Protein AF-A0A821QB11-F1 (afdb_monomer)

pLDDT: mean 77.54, std 17.04, range [35.78, 93.81]

Organism: NCBI:txid392032

Radius of gyration: 18.1 Å; Cα contacts (8 Å, |Δi|>4): 84; chains: 1; bounding box: 39×27×61 Å

InterPro domains:
  IPR051346 OTU Domain-Containing Deubiquitinase [PTHR13367] (1-117)

Solvent-accessible surface area (backbone atoms only — not comparable to full-atom values): 7415 Å² total; per-residue (Å²): 144,80,54,71,66,58,54,54,52,49,48,52,50,51,40,66,73,68,29,53,53,72,68,55,47,49,50,47,55,50,43,38,68,74,72,43,96,64,43,51,71,60,48,49,51,49,42,62,70,74,40,70,88,84,52,59,76,57,65,69,41,63,91,51,58,52,92,84,41,64,64,53,37,65,73,58,45,44,72,60,49,26,64,32,64,62,52,51,49,49,42,39,60,70,71,66,43,67,65,70,51,79,77,52,80,78,60,75,83,68,63,84,73,71,82,73,80,89,81,131

Secondary structure (DSSP, 8-state):
---HHHHHHHHHHHHHHH---HHHHHHHHHHHHHH-S-HHHHHHHHHHHH-GGGS-GGGSSGGG--TT-HHHIIIIIHHHHTT-HHHHHHHIIIIITTTTTTT-TTTSSSSSSTTSS---

Mean predicted aligned error: 10.78 Å

Sequence (120 aa):
FGHPDVALVLTHLSYYYSGLSDLQLSQCFNRLNDEETDPRPIYDQWILYEGEDDLPTCIKQWNGVNLSDFEQRTHYLFPRFRYNMLVINYFLNHFVFPREAKQFPFKLVSSAWDLSSSLR

Foldseek 3Di:
DDDVVVVVVVVLVVCLVQFDDLVLLLVLLVCLVPPDPDSFVLLCVLCVQLPVPPADPLSNTPVSDDSVDPCCSPPHNCVSRRNRSSSSVSSCVPPPPPPPCVVPPPPPVPPPPPPPPPDD

Structure (mmCIF, N/CA/C/O backbone):
data_AF-A0A821QB11-F1
#
_entry.id   AF-A0A821QB11-F1
#
loop_
_atom_site.group_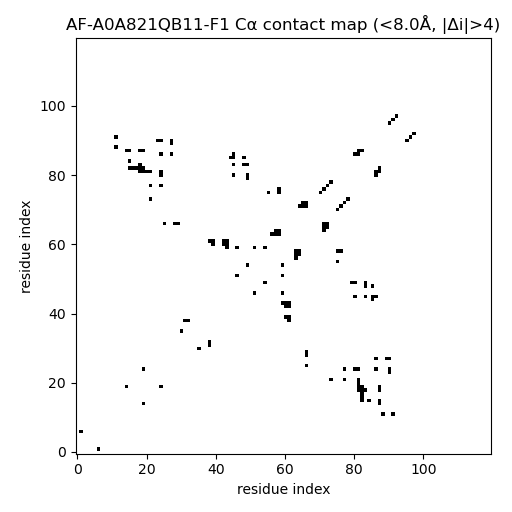PDB
_atom_site.id
_atom_site.type_symbol
_atom_site.label_atom_id
_atom_site.label_alt_id
_atom_site.label_comp_id
_atom_site.label_asym_id
_atom_site.label_entity_id
_atom_site.label_seq_id
_atom_site.pdbx_PDB_ins_code
_atom_site.Cartn_x
_atom_site.Cartn_y
_atom_site.Cartn_z
_atom_site.occupancy
_atom_site.B_iso_or_equiv
_atom_site.auth_seq_id
_atom_site.auth_comp_id
_atom_site.auth_asym_id
_atom_site.auth_atom_id
_atom_site.pdbx_PDB_model_num
ATOM 1 N N . PHE A 1 1 ? 12.222 -14.706 -26.605 1.00 46.66 1 PHE A N 1
ATOM 2 C CA . PHE A 1 1 ? 11.281 -14.335 -25.527 1.00 46.66 1 PHE A CA 1
ATOM 3 C C . PHE A 1 1 ? 12.033 -14.053 -24.228 1.00 46.66 1 PHE A C 1
ATOM 5 O O . PHE A 1 1 ? 11.838 -14.743 -23.242 1.00 46.66 1 PHE A O 1
ATOM 12 N N . GLY A 1 2 ? 12.937 -13.071 -24.233 1.00 46.38 2 GLY A N 1
ATOM 13 C CA . GLY A 1 2 ? 13.868 -12.866 -23.119 1.00 46.38 2 GLY A CA 1
ATOM 14 C C . GLY A 1 2 ? 14.406 -11.445 -23.067 1.00 46.38 2 GLY A C 1
ATOM 15 O O . GLY A 1 2 ? 15.601 -11.259 -22.885 1.00 46.38 2 GLY A O 1
ATOM 16 N N . HIS A 1 3 ? 13.543 -10.453 -23.298 1.00 54.50 3 HIS A N 1
ATOM 17 C CA . HIS A 1 3 ? 13.899 -9.081 -22.959 1.00 54.50 3 HIS A CA 1
ATOM 18 C C . HIS A 1 3 ? 13.558 -8.887 -21.477 1.00 54.50 3 HIS A C 1
ATOM 20 O O . HIS A 1 3 ? 12.394 -9.100 -21.121 1.00 54.50 3 HIS A O 1
ATOM 26 N N . PRO A 1 4 ? 14.518 -8.517 -20.614 1.00 58.44 4 PRO A N 1
ATOM 27 C CA . PRO A 1 4 ? 14.247 -8.240 -19.202 1.00 58.44 4 PRO A CA 1
ATOM 28 C C . PRO A 1 4 ? 13.130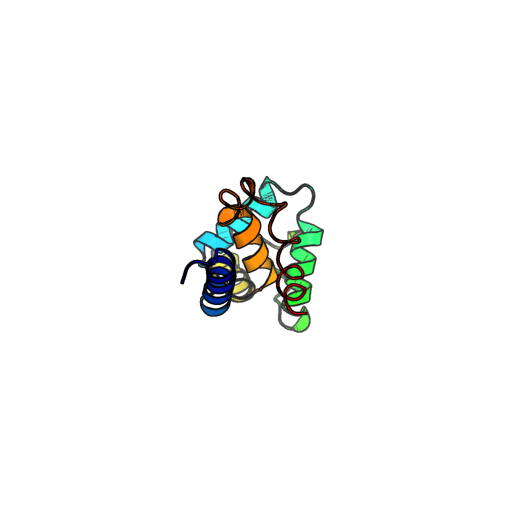 -7.198 -19.040 1.00 58.44 4 PRO A C 1
ATOM 30 O O . PRO A 1 4 ? 12.310 -7.314 -18.139 1.00 58.44 4 PRO A O 1
ATOM 33 N N . ASP A 1 5 ? 12.999 -6.277 -19.995 1.00 56.91 5 ASP A N 1
ATOM 34 C CA . ASP A 1 5 ? 11.916 -5.291 -20.060 1.00 56.91 5 ASP A CA 1
ATOM 35 C C . ASP A 1 5 ? 10.524 -5.907 -20.186 1.00 56.91 5 ASP A C 1
ATOM 37 O O . ASP A 1 5 ? 9.580 -5.447 -19.551 1.00 56.91 5 ASP A O 1
ATOM 41 N N . VAL A 1 6 ? 10.382 -6.991 -20.952 1.00 63.84 6 VAL A N 1
ATOM 42 C CA . VAL A 1 6 ? 9.095 -7.687 -21.079 1.00 63.84 6 VAL A CA 1
ATOM 43 C C . VAL A 1 6 ? 8.742 -8.368 -19.760 1.00 63.84 6 VAL A C 1
ATOM 45 O O . VAL A 1 6 ? 7.591 -8.316 -19.348 1.00 63.84 6 VAL A O 1
ATOM 48 N N . ALA A 1 7 ? 9.717 -8.947 -19.054 1.00 67.75 7 ALA A N 1
ATOM 49 C CA . ALA A 1 7 ? 9.479 -9.533 -17.735 1.00 67.75 7 ALA A CA 1
ATOM 50 C C . ALA A 1 7 ? 9.107 -8.465 -16.687 1.00 67.75 7 ALA A C 1
ATOM 52 O O . ALA A 1 7 ? 8.183 -8.678 -15.903 1.00 67.75 7 ALA A O 1
ATOM 53 N N . LEU A 1 8 ? 9.759 -7.296 -16.713 1.00 68.12 8 LEU A N 1
ATOM 54 C CA . LEU A 1 8 ? 9.440 -6.155 -15.845 1.00 68.12 8 LEU A CA 1
ATOM 55 C C . LEU A 1 8 ? 8.027 -5.612 -16.098 1.00 68.12 8 LEU A C 1
ATOM 57 O O . LEU A 1 8 ? 7.272 -5.384 -15.150 1.00 68.12 8 LEU A O 1
ATOM 61 N N . VAL A 1 9 ? 7.646 -5.432 -17.365 1.00 70.38 9 VAL A N 1
ATOM 62 C CA . VAL A 1 9 ? 6.304 -4.963 -17.743 1.00 70.38 9 VAL A CA 1
ATOM 63 C C . VAL A 1 9 ? 5.245 -6.010 -17.404 1.00 70.38 9 VAL A C 1
ATOM 65 O O . VAL A 1 9 ? 4.211 -5.664 -16.841 1.00 70.38 9 VAL A O 1
ATOM 68 N N . LEU A 1 10 ? 5.501 -7.293 -17.674 1.00 70.69 10 LEU A N 1
ATOM 69 C CA . LEU A 1 10 ? 4.584 -8.375 -17.307 1.00 70.69 10 LEU A CA 1
ATOM 70 C C . LEU A 1 10 ? 4.414 -8.496 -15.791 1.00 70.69 10 LEU A C 1
ATOM 72 O O . LEU A 1 10 ? 3.318 -8.802 -15.338 1.00 70.69 10 LEU A O 1
ATOM 76 N N . THR A 1 11 ? 5.459 -8.216 -15.009 1.00 73.06 11 THR A N 1
ATOM 77 C CA . THR A 1 11 ? 5.375 -8.206 -13.543 1.00 73.06 11 THR A CA 1
ATOM 78 C C . THR A 1 11 ? 4.470 -7.073 -13.071 1.00 73.06 11 THR A C 1
ATOM 80 O O . THR A 1 11 ? 3.519 -7.331 -12.339 1.00 73.06 11 THR A O 1
ATOM 83 N N . HIS A 1 12 ? 4.689 -5.845 -13.552 1.00 69.81 12 HIS A N 1
ATOM 84 C CA . HIS A 1 12 ? 3.793 -4.722 -13.261 1.00 69.81 12 HIS A CA 1
ATOM 85 C C . HIS A 1 12 ? 2.348 -5.034 -13.654 1.00 69.81 12 HIS A C 1
ATOM 87 O O . HIS A 1 12 ? 1.452 -4.904 -12.828 1.00 69.81 12 HIS A O 1
ATOM 93 N N . LEU A 1 13 ? 2.121 -5.510 -14.883 1.00 74.00 13 LEU A N 1
ATOM 94 C CA . LEU A 1 13 ? 0.785 -5.861 -15.362 1.00 74.00 13 LEU A CA 1
ATOM 95 C C . LEU A 1 13 ? 0.149 -6.951 -14.499 1.00 74.00 13 LEU A C 1
ATOM 97 O O . LEU A 1 13 ? -0.992 -6.793 -14.083 1.00 74.00 13 LEU A O 1
ATOM 101 N N . SER A 1 14 ? 0.879 -8.019 -14.175 1.00 76.69 14 SER A N 1
ATOM 102 C CA . SER A 1 14 ? 0.370 -9.088 -13.313 1.00 76.69 14 SER A CA 1
ATOM 103 C C . SER A 1 14 ? -0.100 -8.540 -11.968 1.00 76.69 14 SER A C 1
ATOM 105 O O . SER A 1 14 ? -1.191 -8.896 -11.535 1.00 76.69 14 SER A O 1
ATOM 107 N N . TYR A 1 15 ? 0.680 -7.655 -11.340 1.00 78.19 15 TYR A N 1
ATOM 108 C CA . TYR A 1 15 ? 0.326 -7.061 -10.052 1.00 78.19 15 TYR A CA 1
ATOM 109 C C . TYR A 1 15 ? -0.789 -6.022 -10.147 1.00 78.19 15 TYR A C 1
ATOM 111 O O . TYR A 1 15 ? -1.615 -5.949 -9.244 1.00 78.19 15 TYR A O 1
ATOM 119 N N . TYR A 1 16 ? -0.876 -5.255 -11.233 1.00 77.69 16 TYR A N 1
ATOM 120 C CA . TYR A 1 16 ? -2.015 -4.363 -11.451 1.00 77.69 16 TYR A CA 1
ATOM 121 C C . TYR A 1 16 ? -3.318 -5.140 -11.669 1.00 77.69 16 TYR A C 1
ATOM 123 O O . TYR A 1 16 ? -4.365 -4.702 -11.202 1.00 77.69 16 TYR A O 1
ATOM 131 N N . TYR A 1 17 ? -3.264 -6.307 -12.322 1.00 76.00 17 TYR A N 1
ATOM 132 C CA . TYR A 1 17 ? -4.436 -7.165 -12.506 1.00 76.00 17 TYR A CA 1
ATOM 133 C C . TYR A 1 17 ? -4.808 -7.957 -11.243 1.00 76.00 17 TYR A C 1
ATOM 135 O O . TYR A 1 17 ? -5.994 -8.134 -10.976 1.00 76.00 17 TYR A O 1
ATOM 143 N N . SER A 1 18 ? -3.836 -8.446 -10.464 1.00 83.44 18 SER A N 1
ATOM 144 C CA . SER A 1 18 ? -4.103 -9.236 -9.249 1.00 83.44 18 SER A CA 1
ATOM 145 C C . SER A 1 18 ? -4.304 -8.397 -7.987 1.00 83.44 18 SER A C 1
ATOM 147 O O . SER A 1 18 ? -4.880 -8.881 -7.013 1.00 83.44 18 SER A O 1
ATOM 149 N N . GLY A 1 19 ? -3.784 -7.170 -7.978 1.00 89.12 19 GLY A N 1
ATOM 150 C CA . GLY A 1 19 ? -3.578 -6.385 -6.768 1.00 89.12 19 GLY A CA 1
ATOM 151 C C . GLY A 1 19 ? -2.534 -7.002 -5.830 1.00 89.12 19 GLY A C 1
ATOM 152 O O . GLY A 1 19 ? -1.908 -8.026 -6.131 1.00 89.12 19 GLY A O 1
ATOM 153 N N . LEU A 1 20 ? -2.358 -6.371 -4.670 1.00 91.19 20 LEU A N 1
ATOM 154 C CA . LEU A 1 20 ? -1.522 -6.867 -3.576 1.00 91.19 20 LEU A CA 1
ATOM 155 C C . LEU A 1 20 ? -2.315 -7.741 -2.596 1.00 91.19 20 LEU A C 1
ATOM 157 O O . LEU A 1 20 ? -3.444 -7.433 -2.213 1.00 91.19 20 LEU A O 1
ATOM 161 N N . SER A 1 21 ? -1.691 -8.814 -2.115 1.00 91.75 21 SER A N 1
ATOM 162 C CA . SER A 1 21 ? -2.225 -9.573 -0.978 1.00 91.75 21 SER A CA 1
ATOM 163 C C . SER A 1 21 ? -2.159 -8.767 0.326 1.00 91.75 21 SER A C 1
ATOM 165 O O . SER A 1 21 ? -1.349 -7.852 0.463 1.00 91.75 21 SER A O 1
ATOM 167 N N . ASP A 1 22 ? -2.956 -9.148 1.327 1.00 91.19 22 ASP A N 1
ATOM 168 C CA . ASP A 1 22 ? -2.980 -8.470 2.638 1.00 91.19 22 ASP A CA 1
ATOM 169 C C . ASP A 1 22 ? -1.619 -8.502 3.340 1.00 91.19 22 ASP A C 1
ATOM 171 O O . ASP A 1 22 ? -1.237 -7.559 4.035 1.00 91.19 22 ASP A O 1
ATOM 175 N N . LEU A 1 23 ? -0.847 -9.569 3.115 1.00 90.38 23 LEU A N 1
ATOM 176 C CA . LEU A 1 23 ? 0.520 -9.674 3.609 1.00 90.38 23 LEU A CA 1
ATOM 177 C C . LEU A 1 23 ? 1.437 -8.643 2.937 1.00 90.38 23 LEU A C 1
ATOM 179 O O . LEU A 1 23 ? 2.199 -7.971 3.626 1.00 90.38 23 LEU A O 1
ATOM 183 N N . GLN A 1 24 ? 1.349 -8.494 1.613 1.00 92.38 24 GLN A N 1
ATOM 184 C CA . GLN A 1 24 ? 2.156 -7.531 0.853 1.00 92.38 24 GLN A CA 1
ATOM 185 C C . GLN A 1 24 ? 1.777 -6.087 1.188 1.00 92.38 24 GLN A C 1
ATOM 187 O O . GLN A 1 24 ? 2.656 -5.250 1.365 1.00 92.38 24 GLN A O 1
ATOM 192 N N . LEU A 1 25 ? 0.485 -5.809 1.369 1.00 92.88 25 LEU A N 1
ATOM 193 C CA . LEU A 1 25 ? 0.019 -4.519 1.874 1.00 92.88 25 LEU A CA 1
ATOM 194 C C . LEU A 1 25 ? 0.585 -4.250 3.267 1.00 92.88 25 LEU A C 1
ATOM 196 O O . LEU A 1 25 ? 1.185 -3.203 3.489 1.00 92.88 25 LEU A O 1
ATOM 200 N N . SER A 1 26 ? 0.482 -5.217 4.183 1.00 92.06 26 SER A N 1
ATOM 201 C CA . SER A 1 26 ? 1.066 -5.093 5.525 1.00 92.06 26 SER A CA 1
ATOM 202 C C . SER A 1 26 ? 2.564 -4.774 5.465 1.00 92.06 26 SER A C 1
ATOM 204 O O . SER A 1 26 ? 3.036 -3.924 6.212 1.00 92.06 26 SER A O 1
ATOM 206 N N . GLN A 1 27 ? 3.310 -5.402 4.552 1.00 92.06 27 GLN A N 1
ATOM 207 C CA . GLN A 1 27 ? 4.731 -5.108 4.342 1.00 92.06 27 GLN A CA 1
ATOM 208 C C . GLN A 1 27 ? 4.966 -3.666 3.878 1.00 92.06 27 GLN A C 1
ATOM 210 O O . GLN A 1 27 ? 5.847 -3.003 4.421 1.00 92.06 27 GLN A O 1
ATOM 215 N N . CYS A 1 28 ? 4.176 -3.163 2.924 1.00 93.44 28 CYS A N 1
ATOM 216 C CA . CYS A 1 28 ? 4.262 -1.770 2.479 1.00 93.44 28 CYS A CA 1
ATOM 217 C C . CYS A 1 28 ? 4.012 -0.789 3.621 1.00 93.44 28 CYS A C 1
ATOM 219 O O . CYS A 1 28 ? 4.801 0.129 3.815 1.00 93.44 28 CYS A O 1
ATOM 221 N N . PHE A 1 29 ? 2.941 -1.000 4.385 1.00 92.88 29 PHE A N 1
ATOM 222 C CA . PHE A 1 29 ? 2.557 -0.116 5.480 1.00 92.88 29 PHE A CA 1
ATOM 223 C C . PHE A 1 29 ? 3.557 -0.136 6.642 1.00 92.88 29 PHE A C 1
ATOM 225 O O . PHE A 1 29 ? 3.898 0.921 7.165 1.00 92.88 29 PHE A O 1
ATOM 232 N N . ASN A 1 30 ? 4.068 -1.313 7.014 1.00 92.38 30 ASN A N 1
ATOM 233 C CA . ASN A 1 30 ? 5.097 -1.422 8.050 1.00 92.38 30 ASN A CA 1
ATOM 234 C C . ASN A 1 30 ? 6.394 -0.738 7.609 1.00 92.38 30 ASN A C 1
ATOM 236 O O . ASN A 1 30 ? 6.963 0.038 8.363 1.00 92.38 30 ASN A O 1
ATOM 240 N N . ARG A 1 31 ? 6.827 -0.945 6.358 1.00 93.00 31 ARG A N 1
ATOM 241 C CA . ARG A 1 31 ? 8.004 -0.254 5.820 1.00 93.00 31 ARG A CA 1
ATOM 242 C C . ARG A 1 31 ? 7.818 1.260 5.798 1.00 93.00 31 ARG A C 1
ATOM 244 O O . ARG A 1 31 ? 8.724 1.978 6.196 1.00 93.00 31 ARG A O 1
ATOM 251 N N . LEU A 1 32 ? 6.653 1.730 5.357 1.00 92.50 32 LEU A N 1
ATOM 252 C CA . LEU A 1 32 ? 6.313 3.149 5.356 1.00 92.50 32 LEU A CA 1
ATOM 253 C C . LEU A 1 32 ? 6.422 3.743 6.771 1.00 92.50 32 LEU A C 1
ATOM 255 O O . LEU A 1 32 ? 6.941 4.838 6.932 1.00 92.50 32 LEU A O 1
ATOM 259 N N . ASN A 1 33 ? 5.988 3.006 7.797 1.00 90.75 33 ASN A N 1
ATOM 260 C CA . ASN A 1 33 ? 6.108 3.425 9.194 1.00 90.75 33 ASN A CA 1
ATOM 261 C C . ASN A 1 33 ? 7.551 3.390 9.732 1.00 90.75 33 ASN A C 1
ATOM 263 O O . ASN A 1 33 ? 7.930 4.262 10.511 1.00 90.75 33 ASN A O 1
ATOM 267 N N . ASP A 1 34 ? 8.328 2.375 9.354 1.00 89.25 34 ASP A N 1
ATOM 268 C CA . ASP A 1 34 ? 9.605 2.062 10.002 1.00 89.25 34 ASP A CA 1
ATOM 269 C C . ASP A 1 34 ? 10.827 2.656 9.276 1.00 89.25 34 ASP A C 1
ATOM 271 O O . ASP A 1 34 ? 11.828 2.975 9.919 1.00 89.25 34 ASP A O 1
ATOM 275 N N . GLU A 1 35 ? 10.778 2.783 7.944 1.00 88.75 35 GLU A N 1
ATOM 276 C CA . GLU A 1 35 ? 11.925 3.171 7.107 1.00 88.75 35 GLU A CA 1
ATOM 277 C C . GLU A 1 35 ? 11.826 4.583 6.507 1.00 88.75 35 GLU A C 1
ATOM 279 O O . GLU A 1 35 ? 12.863 5.176 6.199 1.00 88.75 35 GLU A O 1
ATOM 284 N N . GLU A 1 36 ? 10.625 5.136 6.316 1.00 88.75 36 GLU A N 1
ATOM 285 C CA . GLU A 1 36 ? 10.465 6.455 5.690 1.00 88.75 36 GLU A CA 1
ATOM 286 C C . GLU A 1 36 ? 10.594 7.586 6.717 1.00 88.75 36 GLU A C 1
ATOM 288 O O . GLU A 1 36 ? 9.949 7.587 7.763 1.00 88.75 36 GLU A O 1
ATOM 293 N N . THR A 1 37 ? 11.394 8.607 6.391 1.00 87.94 37 THR A N 1
ATOM 294 C CA . THR A 1 37 ? 11.603 9.779 7.263 1.00 87.94 37 THR A CA 1
ATOM 295 C C . THR A 1 37 ? 10.304 10.543 7.537 1.00 87.94 37 THR A C 1
ATOM 297 O O . THR A 1 37 ? 10.121 11.082 8.628 1.00 87.94 37 THR A O 1
ATOM 300 N N . ASP A 1 38 ? 9.416 10.617 6.542 1.00 88.62 38 ASP A N 1
ATOM 301 C CA . ASP A 1 38 ? 8.067 11.156 6.705 1.00 88.62 38 ASP A CA 1
ATOM 302 C C . ASP A 1 38 ? 7.060 10.349 5.864 1.00 88.62 38 ASP A C 1
ATOM 304 O O . ASP A 1 38 ? 7.036 10.493 4.637 1.00 88.62 38 ASP A O 1
ATOM 308 N N . PRO A 1 39 ? 6.214 9.515 6.492 1.00 90.19 39 PRO A N 1
ATOM 309 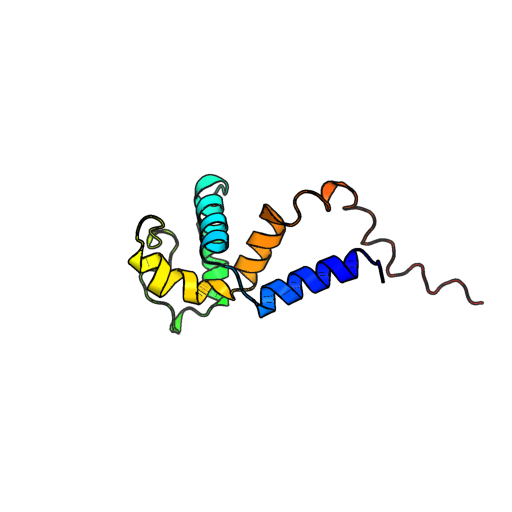C CA . PRO A 1 39 ? 5.238 8.695 5.778 1.00 90.19 39 PRO A CA 1
ATOM 310 C C . PRO A 1 39 ? 4.039 9.488 5.246 1.00 90.19 39 PRO A C 1
ATOM 312 O O . PRO A 1 39 ? 3.370 9.041 4.314 1.00 90.19 39 PRO A O 1
ATOM 315 N N . ARG A 1 40 ? 3.759 10.670 5.811 1.00 91.12 40 ARG A N 1
ATOM 316 C CA . ARG A 1 40 ? 2.574 11.480 5.484 1.00 91.12 40 ARG A CA 1
ATOM 317 C C . ARG A 1 40 ? 2.499 11.879 4.008 1.00 91.12 40 ARG A C 1
ATOM 319 O O . ARG A 1 40 ? 1.498 11.542 3.389 1.00 91.12 40 ARG A O 1
ATOM 326 N N . PRO A 1 41 ? 3.524 12.510 3.397 1.00 91.88 41 PRO A N 1
ATOM 327 C CA . PRO A 1 41 ? 3.436 12.924 1.997 1.00 91.88 41 PRO A CA 1
ATOM 328 C C . PRO A 1 41 ? 3.251 11.747 1.032 1.00 91.88 41 PRO A C 1
ATOM 330 O O . PRO A 1 41 ? 2.582 11.894 0.012 1.00 91.88 41 PRO A O 1
ATOM 333 N N . ILE A 1 42 ? 3.823 10.581 1.344 1.00 91.94 42 ILE A N 1
ATOM 334 C CA . ILE A 1 42 ? 3.673 9.370 0.528 1.00 91.94 42 ILE A CA 1
ATOM 335 C C . ILE A 1 42 ? 2.240 8.843 0.651 1.00 91.94 42 ILE A C 1
ATOM 337 O O . ILE A 1 42 ? 1.591 8.557 -0.354 1.00 91.94 42 ILE A O 1
ATOM 341 N N . TYR A 1 43 ? 1.728 8.758 1.879 1.00 93.00 43 TYR A N 1
ATOM 342 C CA . TYR A 1 43 ? 0.371 8.297 2.137 1.00 93.00 43 TYR A CA 1
ATOM 343 C C . TYR A 1 43 ? -0.691 9.235 1.548 1.00 93.00 43 TYR A C 1
ATOM 345 O O . TYR A 1 43 ? -1.647 8.769 0.932 1.00 93.00 43 TYR A O 1
ATOM 353 N N . ASP A 1 44 ? -0.498 10.550 1.659 1.00 91.69 44 ASP A N 1
ATOM 354 C CA . ASP A 1 44 ? -1.406 11.554 1.098 1.00 91.69 44 ASP A CA 1
ATOM 355 C C . ASP A 1 44 ? -1.511 11.414 -0.430 1.00 91.69 44 ASP A C 1
ATOM 357 O O . ASP A 1 44 ? -2.598 11.533 -0.993 1.00 91.69 44 ASP A O 1
ATOM 361 N N . GLN A 1 45 ? -0.414 11.070 -1.119 1.00 92.44 45 GLN A N 1
ATOM 362 C CA . GLN A 1 45 ? -0.459 10.746 -2.551 1.00 92.44 45 GLN A CA 1
ATOM 363 C C . GLN A 1 45 ? -1.298 9.498 -2.841 1.00 92.44 45 GLN A C 1
ATOM 365 O O . GLN A 1 45 ? -2.033 9.476 -3.829 1.00 92.44 45 GLN A O 1
ATOM 370 N N . TRP A 1 46 ? -1.211 8.465 -1.998 1.00 93.81 46 TRP A N 1
ATOM 371 C CA . TRP A 1 46 ? -2.027 7.260 -2.159 1.00 93.81 46 TRP A CA 1
ATOM 372 C C . TRP A 1 46 ? -3.517 7.569 -1.985 1.00 93.81 46 TRP A C 1
ATOM 374 O O . TRP A 1 46 ? -4.328 7.085 -2.773 1.00 93.81 46 TRP A O 1
ATOM 384 N N . ILE A 1 47 ? -3.863 8.414 -1.010 1.00 91.69 47 ILE A N 1
ATOM 385 C CA . ILE A 1 47 ? -5.234 8.879 -0.754 1.00 91.69 47 ILE A CA 1
ATOM 386 C C . ILE A 1 47 ? -5.772 9.725 -1.910 1.00 91.69 47 ILE A C 1
ATOM 388 O O . ILE A 1 47 ? -6.876 9.469 -2.392 1.00 91.69 47 ILE A O 1
ATOM 392 N N . LEU A 1 48 ? -4.982 10.682 -2.404 1.00 90.06 48 LEU A N 1
ATOM 393 C CA . LEU A 1 48 ? -5.344 11.508 -3.560 1.00 90.06 48 LEU A CA 1
ATOM 394 C C . LEU A 1 48 ? -5.632 10.660 -4.806 1.00 90.06 48 LEU A C 1
ATOM 396 O O . LEU A 1 48 ? -6.518 11.005 -5.585 1.00 90.06 48 LEU A O 1
ATOM 400 N N . TYR A 1 49 ? -4.907 9.553 -4.991 1.00 89.44 49 TYR A N 1
ATOM 401 C CA . TYR A 1 49 ? -5.118 8.635 -6.111 1.00 89.44 49 TYR A CA 1
ATOM 402 C C . TYR A 1 49 ? -6.429 7.839 -6.003 1.00 89.44 49 TYR A C 1
ATOM 404 O O . TYR A 1 49 ? -7.107 7.658 -7.010 1.00 89.44 49 TYR A O 1
ATOM 412 N N . GLU A 1 50 ? -6.800 7.381 -4.802 1.00 86.31 50 GLU A N 1
ATOM 413 C CA . GLU A 1 50 ? -8.072 6.672 -4.570 1.00 86.31 50 GLU A CA 1
ATOM 414 C C . GLU A 1 50 ? -9.302 7.584 -4.716 1.00 86.31 50 GLU A C 1
ATOM 416 O O . GLU A 1 50 ? -10.391 7.110 -5.037 1.00 86.31 50 GLU A O 1
ATOM 421 N N . GLY A 1 51 ? -9.134 8.888 -4.487 1.00 83.56 51 GLY A N 1
ATOM 422 C CA . GLY A 1 51 ? -10.223 9.858 -4.450 1.00 83.56 51 GLY A CA 1
ATOM 423 C C . GLY A 1 51 ? -10.797 10.011 -3.039 1.00 83.56 51 GLY A C 1
ATOM 424 O O . GLY A 1 51 ? -11.368 9.088 -2.459 1.00 83.56 51 GLY A O 1
ATOM 425 N N . GLU A 1 52 ? -10.666 11.213 -2.478 1.00 75.38 52 GLU A N 1
ATOM 426 C CA . GLU A 1 52 ? -10.995 11.504 -1.075 1.00 75.38 52 GLU A CA 1
ATOM 427 C C . GLU A 1 52 ? -12.479 11.353 -0.707 1.00 75.38 52 GLU A C 1
ATOM 429 O O . GLU A 1 52 ? -12.801 11.163 0.471 1.00 75.38 52 GLU A O 1
ATOM 434 N N . ASP A 1 53 ? -13.386 11.454 -1.679 1.00 76.25 53 ASP A N 1
ATOM 435 C CA . ASP A 1 53 ? -14.829 11.545 -1.430 1.00 76.25 53 ASP A CA 1
ATOM 436 C C . ASP A 1 53 ? -15.450 10.232 -0.926 1.00 76.25 53 ASP A C 1
ATOM 438 O O . ASP A 1 53 ? -16.414 10.272 -0.163 1.00 76.25 53 ASP A O 1
ATOM 442 N N . ASP A 1 54 ? -14.876 9.077 -1.279 1.00 79.88 54 ASP A N 1
ATOM 443 C CA . ASP A 1 54 ? -15.421 7.750 -0.937 1.00 79.88 54 ASP A CA 1
ATOM 444 C C . ASP A 1 54 ? -14.619 7.021 0.164 1.00 79.88 54 ASP A C 1
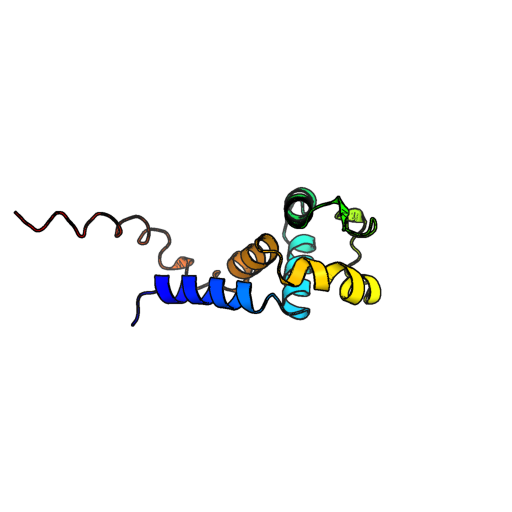ATOM 446 O O . ASP A 1 54 ? -14.891 5.869 0.518 1.00 79.88 54 ASP A O 1
ATOM 450 N N . LEU A 1 55 ? -13.611 7.689 0.733 1.00 83.56 55 LEU A N 1
ATOM 451 C CA . LEU A 1 55 ? -12.762 7.117 1.776 1.00 83.56 55 LEU A CA 1
ATOM 452 C C . LEU A 1 55 ? -13.320 7.413 3.176 1.00 83.56 55 LEU A C 1
ATOM 454 O O . LEU A 1 55 ? -13.644 8.563 3.489 1.00 83.56 55 LEU A O 1
ATOM 458 N N . PRO A 1 56 ? -13.383 6.415 4.073 1.00 83.69 56 PRO A N 1
ATOM 459 C CA . PRO A 1 56 ? -13.775 6.644 5.453 1.00 83.69 56 PRO A CA 1
ATOM 460 C C . PRO A 1 56 ? -12.758 7.542 6.165 1.00 83.69 56 PRO A C 1
ATOM 462 O O . PRO A 1 56 ? -11.546 7.402 6.004 1.00 83.69 56 PRO A O 1
ATOM 465 N N . THR A 1 57 ? -13.248 8.455 7.005 1.00 83.88 57 THR A N 1
ATOM 466 C CA . THR A 1 57 ? -12.426 9.471 7.688 1.00 83.88 57 THR A CA 1
ATOM 467 C C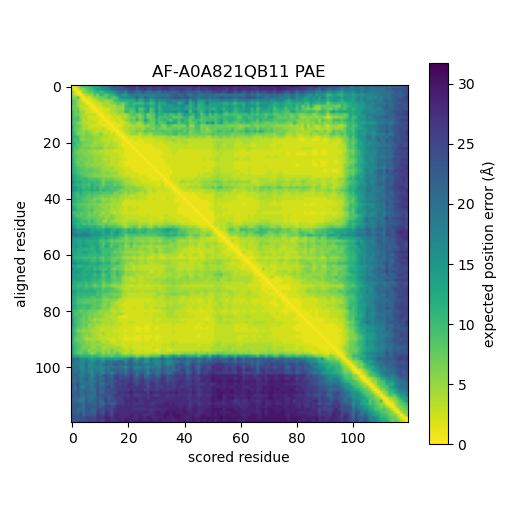 . THR A 1 57 ? -11.281 8.869 8.506 1.00 83.88 57 THR A C 1
ATOM 469 O O . THR A 1 57 ? -10.238 9.497 8.653 1.00 83.88 57 THR A O 1
ATOM 472 N N . CYS A 1 58 ? -11.444 7.635 8.995 1.00 83.44 58 CYS A N 1
ATOM 473 C CA . CYS A 1 58 ? -10.430 6.926 9.772 1.00 83.44 58 CYS A CA 1
ATOM 474 C C . CYS A 1 58 ? -9.168 6.559 8.975 1.00 83.44 58 CYS A C 1
ATOM 476 O O . CYS A 1 58 ? -8.142 6.316 9.595 1.00 83.44 58 CYS A O 1
ATOM 478 N N . ILE A 1 59 ? -9.216 6.548 7.638 1.00 86.62 59 ILE A N 1
ATOM 479 C CA . ILE A 1 59 ? -8.048 6.257 6.793 1.00 86.62 59 ILE A CA 1
ATOM 480 C C . ILE A 1 59 ? -7.630 7.443 5.923 1.00 86.62 59 ILE A C 1
ATOM 482 O O . ILE A 1 59 ? -6.658 7.325 5.194 1.00 86.62 59 ILE A O 1
ATOM 486 N N . LYS A 1 60 ? -8.307 8.598 5.986 1.00 87.69 60 LYS A N 1
ATOM 487 C CA . LYS A 1 60 ? -7.967 9.763 5.141 1.00 87.69 60 LYS A CA 1
ATOM 488 C C . LYS A 1 60 ? -6.600 10.372 5.442 1.00 87.69 60 LYS A C 1
ATOM 490 O O . LYS A 1 60 ? -6.038 11.053 4.599 1.00 87.69 60 LYS A O 1
ATOM 495 N N . GLN A 1 61 ? -6.092 10.165 6.650 1.00 87.81 61 GLN A N 1
ATOM 496 C CA . GLN A 1 61 ? -4.820 10.715 7.101 1.00 87.81 61 GLN A CA 1
ATOM 497 C C . GLN A 1 61 ? -3.980 9.610 7.715 1.00 87.81 61 GLN A C 1
ATOM 499 O O . GLN A 1 61 ? -4.515 8.744 8.408 1.00 87.81 61 GLN A O 1
ATOM 504 N N . TRP A 1 62 ? -2.661 9.704 7.543 1.00 89.31 62 TRP A N 1
ATOM 505 C CA . TRP A 1 62 ? -1.720 8.737 8.107 1.00 89.31 62 TRP A CA 1
ATOM 506 C C . TRP A 1 62 ? -1.911 8.536 9.618 1.00 89.31 62 TRP A C 1
ATOM 508 O O . TRP A 1 62 ? -1.938 7.411 10.096 1.00 89.31 62 TRP A O 1
ATOM 518 N N . ASN A 1 63 ? -2.154 9.617 10.366 1.00 86.38 63 ASN A N 1
ATOM 519 C CA . ASN A 1 63 ? -2.360 9.560 11.819 1.00 86.38 63 ASN A CA 1
ATOM 520 C C . ASN A 1 63 ? -3.599 8.750 12.250 1.00 86.38 63 ASN A C 1
ATOM 522 O O . ASN A 1 63 ? -3.689 8.358 13.411 1.00 86.38 63 ASN A O 1
ATOM 526 N N . GLY A 1 64 ? -4.572 8.546 11.356 1.00 83.69 64 GLY A N 1
ATOM 527 C CA . GLY A 1 64 ? -5.753 7.718 11.616 1.00 83.69 64 GLY A CA 1
ATOM 528 C C . GLY A 1 64 ? -5.525 6.231 11.339 1.00 83.69 64 GLY A C 1
ATOM 529 O O . GLY A 1 64 ? -6.307 5.393 11.794 1.00 83.69 64 GLY A O 1
ATOM 530 N N . VAL A 1 65 ? -4.452 5.893 10.618 1.00 88.25 65 VAL A N 1
ATOM 531 C CA . VAL A 1 65 ? -4.111 4.517 10.268 1.00 88.25 65 VAL A CA 1
ATOM 532 C C . VAL A 1 65 ? -3.504 3.822 11.481 1.00 88.25 65 VAL A C 1
ATOM 534 O O . VAL A 1 65 ? -2.444 4.189 11.981 1.00 88.25 65 VAL A O 1
ATOM 537 N N . ASN A 1 66 ? -4.170 2.769 11.938 1.00 87.56 66 ASN A N 1
ATOM 538 C CA . ASN A 1 66 ? -3.716 1.897 13.003 1.00 87.56 66 ASN A CA 1
ATOM 539 C C . ASN A 1 66 ? -3.416 0.504 12.440 1.00 87.56 66 ASN A C 1
ATOM 541 O O . ASN A 1 66 ? -4.297 -0.339 12.281 1.00 87.56 66 ASN A O 1
ATOM 545 N N . LEU A 1 67 ? -2.133 0.229 12.198 1.00 82.94 67 LEU A N 1
ATOM 546 C CA . LEU A 1 67 ? -1.677 -1.059 11.663 1.00 82.94 67 LEU A CA 1
ATOM 547 C C . LEU A 1 67 ? -1.847 -2.234 12.641 1.00 82.94 67 LEU A C 1
ATOM 549 O O . LEU A 1 67 ? -1.741 -3.390 12.232 1.00 82.94 67 LEU A O 1
ATOM 553 N N . SER A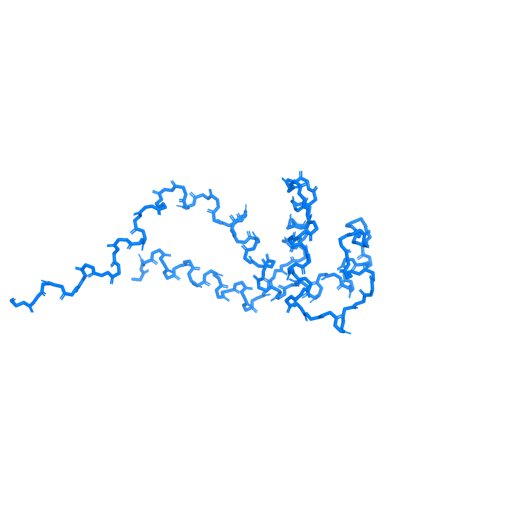 1 68 ? -2.131 -1.967 13.918 1.00 86.50 68 SER A N 1
ATOM 554 C CA . SER A 1 68 ? -2.448 -3.010 14.903 1.00 86.50 68 SER A CA 1
ATOM 555 C C . SER A 1 68 ? -3.926 -3.401 14.877 1.00 86.50 68 SER A C 1
ATOM 557 O O . SER A 1 68 ? -4.274 -4.515 15.270 1.00 86.50 68 SER A O 1
ATOM 559 N N . ASP A 1 69 ? -4.797 -2.521 14.380 1.00 89.81 69 ASP A N 1
ATOM 560 C CA . ASP A 1 69 ? -6.231 -2.767 14.296 1.00 89.81 69 ASP A CA 1
ATOM 561 C C . ASP A 1 69 ? -6.533 -3.721 13.131 1.00 89.81 69 ASP A C 1
ATOM 563 O O . ASP A 1 69 ? -6.301 -3.430 11.955 1.00 89.81 69 ASP A O 1
ATOM 567 N N . PHE A 1 70 ? -6.995 -4.927 13.457 1.00 87.00 70 PHE A N 1
ATOM 568 C CA . PHE A 1 70 ? -7.338 -5.933 12.457 1.00 87.00 70 PHE A CA 1
ATOM 569 C C . PHE A 1 70 ? -8.598 -5.563 11.665 1.00 87.00 70 PHE A C 1
ATOM 571 O O . PHE A 1 70 ? -8.654 -5.822 10.461 1.00 87.00 70 PHE A O 1
ATOM 578 N N . GLU A 1 71 ? -9.587 -4.950 12.315 1.00 87.12 71 GLU A N 1
ATOM 579 C CA . GLU A 1 71 ? -10.848 -4.581 11.679 1.00 87.12 71 GLU A CA 1
ATOM 580 C C . GLU A 1 71 ? -10.618 -3.426 10.703 1.00 87.12 71 GLU A C 1
ATOM 582 O O . GLU A 1 71 ? -11.020 -3.514 9.539 1.00 87.12 71 GLU A O 1
ATOM 587 N N . GLN A 1 72 ? -9.868 -2.400 11.126 1.00 88.12 72 GLN A N 1
ATOM 588 C CA . GLN A 1 72 ? -9.525 -1.275 10.257 1.00 88.12 72 GLN A CA 1
ATOM 589 C C . GLN A 1 72 ? -8.776 -1.737 9.001 1.00 88.12 72 GLN A C 1
ATOM 591 O O . GLN A 1 72 ? -9.131 -1.363 7.878 1.00 88.12 72 GLN A O 1
ATOM 596 N N . ARG A 1 73 ? -7.764 -2.593 9.188 1.00 89.56 73 ARG A N 1
ATOM 597 C CA . ARG A 1 73 ? -6.963 -3.134 8.086 1.00 89.56 73 ARG A CA 1
ATOM 598 C C . ARG A 1 73 ? -7.798 -3.946 7.110 1.00 89.56 73 ARG A C 1
ATOM 600 O O . ARG A 1 73 ? -7.741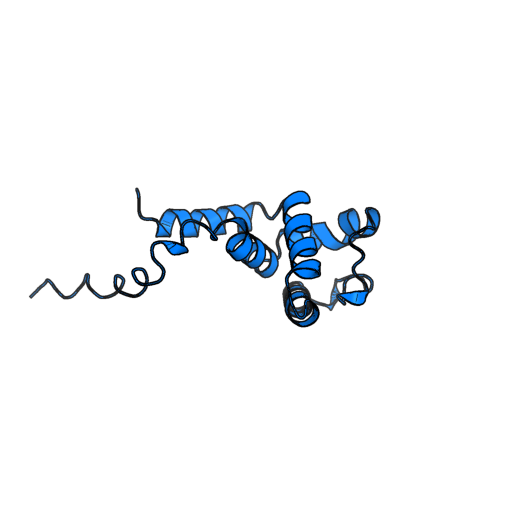 -3.693 5.912 1.00 89.56 73 ARG A O 1
ATOM 607 N N . THR A 1 74 ? -8.579 -4.894 7.617 1.00 85.00 74 THR A N 1
ATOM 608 C CA . THR A 1 74 ? -9.271 -5.879 6.776 1.00 85.00 74 THR A CA 1
ATOM 609 C C . THR A 1 74 ? -10.493 -5.289 6.076 1.00 85.00 74 THR A C 1
ATOM 611 O O . THR A 1 74 ? -10.774 -5.657 4.938 1.00 85.00 74 THR A O 1
ATOM 614 N N . HIS A 1 75 ? -11.213 -4.365 6.720 1.00 86.88 75 HIS A N 1
ATOM 615 C CA . HIS A 1 75 ? -12.480 -3.852 6.191 1.00 86.88 75 HIS A CA 1
ATOM 616 C C . HIS A 1 75 ? -12.370 -2.511 5.468 1.00 86.88 75 HIS A C 1
ATOM 618 O O . HIS A 1 75 ? -13.163 -2.259 4.563 1.00 86.88 75 HIS A O 1
ATOM 624 N N . TYR A 1 76 ? -11.402 -1.662 5.825 1.00 87.56 76 TYR A N 1
ATOM 625 C CA . TYR A 1 76 ? -11.333 -0.297 5.294 1.00 87.56 76 TYR A CA 1
ATOM 626 C C . TYR A 1 76 ? -10.036 -0.021 4.535 1.00 87.56 76 TYR A C 1
ATOM 628 O O . TYR A 1 76 ? -10.084 0.542 3.445 1.00 87.56 76 TYR A O 1
ATOM 636 N N . LEU A 1 77 ? -8.889 -0.440 5.074 1.00 90.06 77 LEU A N 1
ATOM 637 C CA . LEU A 1 77 ? -7.584 -0.114 4.500 1.00 90.06 77 LEU A CA 1
ATOM 638 C C . LEU A 1 77 ? -7.252 -1.017 3.300 1.00 90.06 77 LEU A C 1
ATOM 640 O O . LEU A 1 77 ? -7.159 -0.558 2.164 1.00 90.06 77 LEU A O 1
ATOM 644 N N . PHE A 1 78 ? -7.099 -2.322 3.520 1.00 91.81 78 PHE A N 1
ATOM 645 C CA . PHE A 1 78 ? -6.593 -3.241 2.499 1.00 91.81 78 PHE A CA 1
ATOM 646 C C . PHE A 1 78 ? -7.487 -3.368 1.264 1.00 91.81 78 PHE A C 1
ATOM 648 O O . PHE A 1 78 ? -6.937 -3.351 0.163 1.00 91.81 78 PHE A O 1
ATOM 655 N N . PRO A 1 79 ? -8.829 -3.425 1.375 1.00 90.44 79 PRO A N 1
ATOM 656 C CA . PRO A 1 79 ? -9.687 -3.498 0.196 1.00 90.44 79 PRO A CA 1
ATOM 657 C C . PRO A 1 79 ? -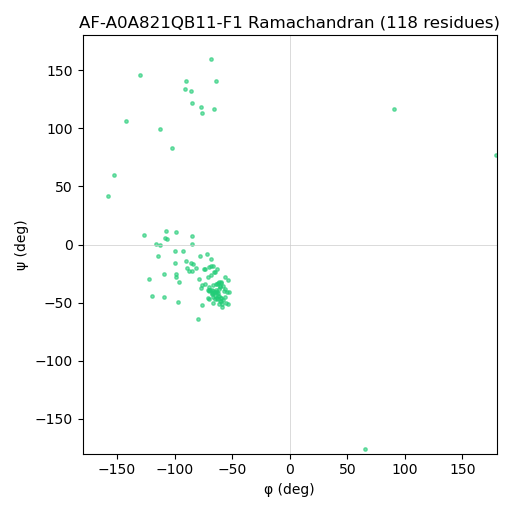9.528 -2.302 -0.749 1.00 90.44 79 PRO A C 1
ATOM 659 O O . PRO A 1 79 ? -9.630 -2.481 -1.959 1.00 90.44 79 PRO A O 1
ATOM 662 N N . ARG A 1 80 ? -9.253 -1.107 -0.205 1.00 89.69 80 ARG A N 1
ATOM 663 C CA . ARG A 1 80 ? -9.031 0.118 -0.986 1.00 89.69 80 ARG A CA 1
ATOM 664 C C . ARG A 1 80 ? -7.641 0.118 -1.616 1.00 89.69 80 ARG A C 1
ATOM 666 O O . ARG A 1 80 ? -7.495 0.185 -2.828 1.00 89.69 80 ARG A O 1
ATOM 673 N N . PHE A 1 81 ? -6.605 -0.102 -0.810 1.00 91.19 81 PHE A N 1
ATOM 674 C CA . PHE A 1 81 ? -5.224 0.002 -1.286 1.00 91.19 81 PHE A CA 1
ATOM 675 C C . PHE A 1 81 ? -4.723 -1.198 -2.103 1.00 91.19 81 PHE A C 1
ATOM 677 O O . PHE A 1 81 ? -3.667 -1.105 -2.726 1.00 91.19 81 PHE A O 1
ATOM 684 N N . ARG A 1 82 ? -5.463 -2.315 -2.152 1.00 92.94 82 ARG A N 1
ATOM 685 C CA . ARG A 1 82 ? -5.076 -3.530 -2.894 1.00 92.94 82 ARG A CA 1
ATOM 686 C C . ARG A 1 82 ? -4.799 -3.278 -4.374 1.00 92.94 82 ARG A C 1
ATOM 688 O O . ARG A 1 82 ? -3.878 -3.891 -4.911 1.00 92.94 82 ARG A O 1
ATOM 695 N N . TYR A 1 83 ? -5.579 -2.410 -5.011 1.00 89.50 83 TYR A N 1
ATOM 696 C CA . TYR A 1 83 ? -5.445 -2.083 -6.435 1.00 89.50 83 TYR A CA 1
ATOM 697 C C . TYR A 1 83 ? -4.880 -0.681 -6.676 1.00 89.50 83 TYR A C 1
ATOM 699 O O . TYR A 1 83 ? -4.771 -0.246 -7.822 1.00 89.50 83 TYR A O 1
ATOM 707 N N . ASN A 1 84 ? -4.483 0.015 -5.611 1.00 91.56 84 ASN A N 1
ATOM 708 C CA . ASN A 1 84 ? -3.885 1.330 -5.728 1.00 91.56 84 ASN A CA 1
ATOM 709 C C . ASN A 1 84 ? -2.534 1.214 -6.442 1.00 91.56 84 ASN A C 1
ATOM 711 O O . ASN A 1 84 ? -1.591 0.593 -5.939 1.00 91.56 84 ASN A O 1
ATOM 715 N N . MET A 1 85 ? -2.428 1.827 -7.622 1.00 88.69 85 MET A N 1
ATOM 716 C CA . MET A 1 85 ? -1.226 1.712 -8.446 1.00 88.69 85 MET A CA 1
ATOM 717 C C . MET A 1 85 ? 0.014 2.276 -7.749 1.00 88.69 85 MET A C 1
ATOM 719 O O . MET A 1 85 ? 1.107 1.751 -7.954 1.00 88.69 85 MET A O 1
ATOM 723 N N . LEU A 1 86 ? -0.129 3.310 -6.915 1.00 92.38 86 LEU A N 1
ATOM 724 C CA . LEU A 1 86 ? 0.997 3.895 -6.186 1.00 92.38 86 LEU 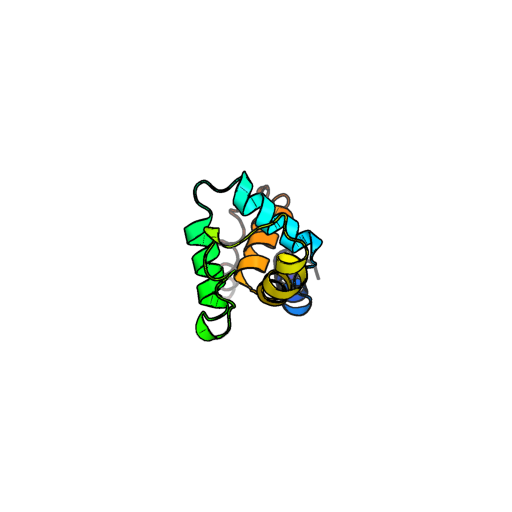A CA 1
ATOM 725 C C . LEU A 1 86 ? 1.507 2.951 -5.094 1.00 92.38 86 LEU A C 1
ATOM 727 O O . LEU A 1 86 ? 2.719 2.799 -4.952 1.00 92.38 86 LEU A O 1
ATOM 731 N N . VAL A 1 87 ? 0.610 2.252 -4.394 1.00 92.88 87 VAL A N 1
ATOM 732 C CA . VAL A 1 87 ? 0.987 1.226 -3.406 1.00 92.88 87 VAL A CA 1
ATOM 733 C C . VAL A 1 87 ? 1.633 0.023 -4.087 1.00 92.88 87 VAL A C 1
ATOM 735 O O . VAL A 1 87 ? 2.660 -0.470 -3.623 1.00 92.88 87 VAL A O 1
ATOM 738 N N . ILE A 1 88 ? 1.092 -0.421 -5.225 1.00 90.12 88 ILE A N 1
ATOM 739 C CA . ILE A 1 88 ? 1.694 -1.490 -6.032 1.00 90.12 88 ILE A CA 1
ATOM 740 C C . ILE A 1 88 ? 3.101 -1.088 -6.490 1.00 90.12 88 ILE A C 1
ATOM 742 O O . ILE A 1 88 ? 4.041 -1.864 -6.339 1.00 90.12 88 ILE A O 1
ATOM 746 N N . ASN A 1 89 ? 3.279 0.138 -6.986 1.00 87.88 89 ASN A N 1
ATOM 747 C CA . ASN A 1 89 ? 4.589 0.647 -7.395 1.00 87.88 89 ASN A CA 1
ATOM 748 C C . ASN A 1 89 ? 5.564 0.724 -6.225 1.00 87.88 89 ASN A C 1
ATOM 750 O O . ASN A 1 89 ? 6.726 0.346 -6.371 1.00 87.88 89 ASN A O 1
ATOM 754 N N . TYR A 1 90 ? 5.095 1.172 -5.060 1.00 90.50 90 TYR A N 1
ATOM 755 C CA . TYR A 1 90 ? 5.886 1.168 -3.837 1.00 90.50 90 TYR A CA 1
ATOM 756 C C . TYR A 1 90 ? 6.329 -0.262 -3.492 1.00 90.50 90 TYR A C 1
ATOM 758 O O . TYR A 1 90 ? 7.523 -0.523 -3.361 1.00 90.50 90 TYR A O 1
ATOM 766 N N . PHE A 1 91 ? 5.406 -1.227 -3.457 1.00 90.19 91 PHE A N 1
ATOM 767 C CA . PHE A 1 91 ? 5.737 -2.633 -3.217 1.00 90.19 91 PHE A CA 1
ATOM 768 C C . PHE A 1 91 ? 6.804 -3.152 -4.189 1.00 90.19 91 PHE A C 1
ATOM 770 O O . PHE A 1 91 ? 7.822 -3.713 -3.779 1.00 90.19 91 PHE A O 1
ATOM 777 N N . LEU A 1 92 ? 6.590 -2.935 -5.484 1.00 85.75 92 LEU A N 1
ATOM 778 C CA . LEU A 1 92 ? 7.478 -3.427 -6.523 1.00 85.75 92 LEU A CA 1
ATOM 779 C C . LEU A 1 92 ? 8.880 -2.818 -6.414 1.00 85.75 92 LEU A C 1
ATOM 781 O O . LEU A 1 92 ? 9.860 -3.558 -6.408 1.00 85.75 92 LEU A O 1
ATOM 785 N N . ASN A 1 93 ? 8.992 -1.500 -6.244 1.00 85.50 93 ASN A N 1
ATOM 786 C CA . ASN A 1 93 ? 10.283 -0.813 -6.132 1.00 85.50 93 ASN A CA 1
ATOM 787 C C . ASN A 1 93 ? 11.078 -1.226 -4.886 1.00 85.50 93 ASN A C 1
ATOM 789 O O . ASN A 1 93 ? 12.306 -1.302 -4.926 1.00 85.50 93 ASN A O 1
ATOM 793 N N . HIS A 1 94 ? 10.384 -1.509 -3.786 1.00 84.94 94 HIS A N 1
ATOM 794 C CA . HIS A 1 94 ? 11.003 -1.710 -2.480 1.00 84.94 94 HIS A CA 1
ATOM 795 C C . HIS A 1 94 ? 11.214 -3.181 -2.098 1.00 84.94 94 HIS A C 1
ATOM 797 O O . HIS A 1 94 ? 12.125 -3.475 -1.320 1.00 84.94 94 HIS A O 1
ATOM 803 N N . PHE A 1 95 ? 10.421 -4.106 -2.646 1.00 84.00 95 PHE A N 1
ATOM 804 C CA . PHE A 1 95 ? 10.461 -5.529 -2.287 1.00 84.00 95 PHE A CA 1
ATOM 805 C C . PHE A 1 95 ? 10.737 -6.463 -3.469 1.00 84.00 95 PHE A C 1
ATOM 807 O O . PHE A 1 95 ? 11.342 -7.513 -3.260 1.00 84.00 95 PHE A O 1
ATOM 814 N N . VAL A 1 96 ? 10.343 -6.098 -4.695 1.00 78.81 96 VAL A N 1
ATOM 815 C CA . VAL A 1 96 ? 10.519 -6.956 -5.885 1.00 78.81 96 VAL A CA 1
ATOM 816 C C . VAL A 1 96 ? 11.771 -6.583 -6.678 1.00 78.81 96 VAL A C 1
ATOM 818 O O . VAL A 1 96 ? 12.608 -7.440 -6.934 1.00 78.81 96 VAL A O 1
ATOM 821 N N . PHE A 1 97 ? 11.967 -5.302 -6.987 1.00 72.81 97 PHE A N 1
ATOM 822 C CA . PHE A 1 97 ? 13.114 -4.801 -7.745 1.00 72.81 97 PHE A CA 1
ATOM 823 C C . PHE A 1 97 ? 14.432 -4.476 -6.991 1.00 72.81 97 PHE A C 1
ATOM 825 O O . PHE A 1 97 ? 15.358 -3.998 -7.656 1.00 72.81 97 PHE A O 1
ATOM 832 N N . PRO A 1 98 ? 14.662 -4.759 -5.684 1.00 53.25 98 PRO A N 1
ATOM 833 C CA . PRO A 1 98 ? 15.934 -4.392 -5.045 1.00 53.25 98 PRO A CA 1
ATOM 834 C C . PRO A 1 98 ? 17.156 -5.225 -5.467 1.00 53.25 98 PRO A C 1
ATOM 836 O O . PRO A 1 98 ? 18.274 -4.895 -5.054 1.00 53.25 98 PRO A O 1
ATOM 839 N N . ARG A 1 99 ? 16.989 -6.315 -6.235 1.00 49.22 99 ARG A N 1
ATOM 840 C CA . ARG A 1 99 ? 18.094 -7.221 -6.604 1.00 49.22 99 ARG A CA 1
ATOM 841 C C . ARG A 1 99 ? 18.514 -7.150 -8.070 1.00 49.22 99 ARG A C 1
ATOM 843 O O . ARG A 1 99 ? 19.715 -7.047 -8.307 1.00 49.22 99 ARG A O 1
ATOM 850 N N . GLU A 1 100 ? 17.606 -7.131 -9.043 1.00 48.50 100 GLU A N 1
ATOM 851 C CA . GLU A 1 100 ? 18.008 -7.071 -10.460 1.00 48.50 100 GLU A CA 1
ATOM 852 C C . GLU A 1 100 ? 18.408 -5.657 -10.925 1.00 48.50 100 GLU A C 1
ATOM 854 O O . GLU A 1 100 ? 19.294 -5.508 -11.770 1.00 48.50 100 GLU A O 1
ATOM 859 N N . ALA A 1 101 ? 17.838 -4.597 -10.336 1.00 49.75 101 ALA A N 1
ATOM 860 C CA . ALA A 1 101 ? 18.098 -3.214 -10.756 1.00 49.75 101 ALA A CA 1
ATOM 861 C C . ALA A 1 101 ? 19.485 -2.680 -10.346 1.00 49.75 101 ALA A C 1
ATOM 863 O O . ALA A 1 101 ? 20.000 -1.760 -10.980 1.00 49.75 101 ALA A O 1
ATOM 864 N N . LYS A 1 102 ? 20.145 -3.278 -9.341 1.00 48.94 102 LYS A N 1
ATOM 865 C CA . LYS A 1 102 ? 21.535 -2.925 -8.991 1.00 48.94 102 LYS A CA 1
ATOM 866 C C . LYS A 1 102 ? 22.545 -3.347 -10.055 1.00 48.94 102 LYS A C 1
ATOM 868 O O . LYS A 1 102 ? 23.652 -2.816 -10.058 1.00 48.94 102 LYS A O 1
ATOM 873 N N . GLN A 1 103 ? 22.191 -4.267 -10.956 1.00 46.31 103 GLN A N 1
ATOM 874 C CA . GLN A 1 103 ? 23.132 -4.729 -11.970 1.00 46.31 103 GLN A CA 1
ATOM 875 C C . GLN A 1 103 ? 23.101 -3.885 -13.253 1.00 46.31 103 GLN A C 1
ATOM 877 O O . GLN A 1 103 ? 24.108 -3.868 -13.955 1.00 46.31 103 GLN A O 1
ATOM 882 N N . PHE A 1 104 ? 22.029 -3.127 -13.544 1.00 49.22 104 PHE A N 1
ATOM 883 C CA . PHE A 1 104 ? 21.952 -2.324 -14.779 1.00 49.22 104 PHE A CA 1
ATOM 884 C C . PHE A 1 104 ? 21.066 -1.055 -14.717 1.00 49.22 104 PHE A C 1
ATOM 886 O O . PHE A 1 104 ? 20.181 -0.903 -15.558 1.00 49.22 104 PHE A O 1
ATOM 893 N N . PRO A 1 105 ? 21.323 -0.065 -13.839 1.00 45.78 105 PRO A N 1
ATOM 894 C CA . PRO A 1 105 ? 20.614 1.218 -13.926 1.00 45.78 105 PRO A CA 1
ATOM 895 C C . PRO A 1 105 ? 21.031 2.055 -15.156 1.00 45.78 105 PRO A C 1
ATOM 897 O O . PRO A 1 105 ? 20.285 2.924 -15.591 1.00 45.78 105 PRO A O 1
ATOM 900 N N . PHE A 1 106 ? 22.193 1.781 -15.767 1.00 44.59 106 PHE A N 1
ATOM 901 C CA . PHE A 1 106 ? 22.751 2.600 -16.859 1.00 44.59 106 PHE A CA 1
ATOM 902 C C . PHE A 1 106 ? 22.536 2.069 -18.286 1.00 44.59 106 PHE A C 1
ATOM 904 O O . PHE A 1 106 ? 22.892 2.761 -19.236 1.00 44.59 106 PHE A O 1
ATOM 911 N N . LYS A 1 107 ? 21.974 0.867 -18.487 1.00 44.66 107 LYS A N 1
ATOM 912 C CA . LYS A 1 107 ? 21.819 0.302 -19.847 1.00 44.66 107 LYS A CA 1
ATOM 913 C C . LYS A 1 107 ? 20.432 0.459 -20.468 1.00 44.66 107 LYS A C 1
ATOM 915 O O . LYS A 1 107 ? 20.322 0.333 -21.683 1.00 44.66 107 LYS A O 1
ATOM 920 N N . LEU A 1 108 ? 19.399 0.779 -19.689 1.00 50.28 108 LEU A N 1
ATOM 921 C CA . LEU A 1 108 ? 18.027 0.817 -20.212 1.00 50.28 108 LEU A CA 1
ATOM 922 C C . LEU A 1 108 ? 17.664 2.106 -20.959 1.00 50.28 108 LEU A C 1
ATOM 924 O O . LEU A 1 108 ? 16.777 2.083 -21.804 1.00 50.28 108 LEU A O 1
ATOM 928 N N . VAL A 1 109 ? 18.392 3.207 -20.749 1.00 46.69 109 VAL A N 1
ATOM 929 C CA . VAL A 1 109 ? 18.125 4.466 -21.474 1.00 46.69 109 VAL A CA 1
ATOM 930 C C . VAL A 1 109 ? 18.923 4.572 -22.784 1.00 46.69 109 VAL A C 1
ATOM 932 O O . VAL A 1 109 ? 18.590 5.376 -23.646 1.00 46.69 109 VAL A O 1
ATOM 935 N N . SER A 1 110 ? 19.940 3.728 -22.999 1.00 41.81 110 SER A N 1
ATOM 936 C CA . SER A 1 110 ? 20.822 3.851 -24.172 1.00 41.81 110 SER A CA 1
ATOM 937 C C . SER A 1 110 ? 20.414 3.015 -25.395 1.00 41.81 110 SER A C 1
ATOM 939 O O . SER A 1 110 ? 21.055 3.139 -26.432 1.00 41.81 110 SER A O 1
ATOM 941 N N . SER A 1 111 ? 19.388 2.160 -25.313 1.00 53.03 111 SER A N 1
ATOM 942 C CA . SER A 1 111 ? 19.112 1.160 -26.366 1.00 53.03 111 SER A CA 1
ATOM 943 C C . SER A 1 111 ? 17.821 1.379 -27.167 1.00 53.03 111 SER A C 1
ATOM 945 O O . SER A 1 111 ? 17.545 0.596 -28.073 1.00 53.03 111 SER A O 1
ATOM 947 N N . ALA A 1 112 ? 17.023 2.412 -26.883 1.00 45.50 112 ALA A N 1
ATOM 948 C CA . ALA A 1 112 ? 15.782 2.645 -27.634 1.00 45.50 112 ALA A CA 1
ATOM 949 C C . ALA A 1 112 ? 15.984 3.425 -28.952 1.00 45.50 112 ALA A C 1
ATOM 951 O O . ALA A 1 112 ? 15.111 3.383 -29.813 1.00 45.50 112 ALA A O 1
ATOM 952 N N . TRP A 1 113 ? 17.125 4.102 -29.139 1.00 54.56 113 TRP A N 1
ATOM 953 C CA . TRP A 1 113 ? 17.392 4.936 -30.325 1.00 54.56 113 TRP A CA 1
ATOM 954 C C . TRP A 1 113 ? 18.531 4.449 -31.234 1.00 54.56 113 TRP A C 1
ATOM 956 O O . TRP A 1 113 ? 18.637 4.934 -32.357 1.00 54.56 113 TRP A O 1
ATOM 966 N N . ASP A 1 114 ? 19.333 3.460 -30.826 1.00 49.62 114 ASP A N 1
ATOM 967 C CA . ASP A 1 114 ? 20.491 3.010 -31.626 1.00 49.62 114 ASP A CA 1
ATOM 968 C C . ASP A 1 114 ? 20.142 1.968 -32.712 1.00 49.62 114 ASP A C 1
ATOM 970 O O . ASP A 1 114 ? 21.000 1.518 -33.461 1.00 49.62 114 ASP A O 1
ATOM 974 N N . LEU A 1 115 ? 18.867 1.584 -32.848 1.00 54.00 115 LEU A N 1
ATOM 975 C CA . LEU A 1 115 ? 18.444 0.510 -33.760 1.00 54.00 115 LEU A CA 1
ATOM 976 C C . LEU A 1 115 ? 17.876 0.990 -35.109 1.00 54.00 115 LEU A C 1
ATOM 978 O O . LEU A 1 115 ? 17.331 0.178 -35.852 1.00 54.00 115 LEU A O 1
ATOM 982 N N . SER A 1 116 ? 18.005 2.279 -35.462 1.00 50.31 116 SER A N 1
ATOM 983 C CA . SER A 1 116 ? 17.507 2.800 -36.756 1.00 50.31 116 SER A CA 1
ATOM 984 C C . SER A 1 116 ? 18.509 3.568 -37.628 1.00 50.31 116 SER A C 1
ATOM 986 O O . SER A 1 116 ? 18.114 4.083 -38.669 1.00 50.31 116 SER A O 1
ATOM 988 N N . SER A 1 117 ? 19.803 3.611 -37.290 1.00 48.78 117 SER A N 1
ATOM 989 C CA . SER A 1 117 ? 20.812 4.288 -38.132 1.00 48.78 117 SER A CA 1
ATOM 990 C C . SER A 1 117 ? 21.762 3.347 -38.883 1.00 48.78 117 SER A C 1
ATOM 992 O O . SER A 1 117 ? 22.709 3.809 -39.515 1.00 48.78 117 SER A O 1
ATOM 994 N N . SER A 1 118 ? 21.484 2.041 -38.919 1.00 52.81 118 SER A N 1
ATOM 995 C CA . SER A 1 118 ? 22.029 1.165 -39.961 1.00 52.81 118 SER A CA 1
ATOM 996 C C . SER A 1 118 ? 20.939 0.898 -40.988 1.00 52.81 118 SER A C 1
ATOM 998 O O . SER A 1 118 ? 20.215 -0.082 -40.870 1.00 52.81 118 SER A O 1
ATOM 1000 N N . LEU A 1 119 ? 20.771 1.829 -41.931 1.00 44.38 119 LEU A N 1
ATOM 1001 C CA . LEU A 1 119 ? 20.286 1.603 -43.300 1.00 44.38 119 LEU A CA 1
ATOM 1002 C C . LEU A 1 119 ? 20.232 2.950 -44.046 1.00 44.38 119 LEU A C 1
ATOM 1004 O O . LEU A 1 119 ? 19.164 3.532 -44.227 1.00 44.38 119 LEU A O 1
ATOM 1008 N N . ARG A 1 120 ? 21.400 3.443 -44.470 1.00 35.78 120 ARG A N 1
ATOM 1009 C CA . ARG A 1 120 ? 21.734 3.787 -45.868 1.00 35.78 120 ARG A CA 1
ATOM 1010 C C . ARG A 1 120 ? 22.982 4.663 -45.934 1.00 35.78 120 ARG A C 1
ATOM 1012 O O . ARG A 1 120 ? 23.014 5.702 -45.247 1.00 35.78 120 ARG A O 1
#